Protein AF-A0A8J4SIM9-F1 (afdb_monomer)

Radius of gyration: 22.69 Å; Cα contacts (8 Å, |Δi|>4): 169; chains: 1; bounding box: 46×79×32 Å

Structure (mmCIF, N/CA/C/O backbone):
data_AF-A0A8J4SIM9-F1
#
_entry.id   AF-A0A8J4SIM9-F1
#
loop_
_atom_site.group_PDB
_atom_site.id
_atom_site.type_symbol
_atom_site.label_atom_id
_atom_site.label_alt_id
_atom_site.label_comp_id
_atom_site.label_asym_id
_atom_site.label_entity_id
_atom_site.label_seq_id
_atom_site.pdbx_PDB_ins_code
_atom_site.Cartn_x
_atom_site.Cartn_y
_atom_site.Cartn_z
_atom_site.occupancy
_atom_site.B_iso_or_equiv
_atom_site.auth_seq_id
_atom_site.auth_comp_id
_atom_site.auth_asym_id
_atom_site.auth_atom_id
_atom_site.pdbx_PDB_model_num
ATOM 1 N N . MET A 1 1 ? 31.081 -62.396 -3.426 1.00 51.22 1 MET A N 1
ATOM 2 C CA . MET A 1 1 ? 30.922 -60.943 -3.670 1.00 51.22 1 MET A CA 1
ATOM 3 C C . MET A 1 1 ? 29.439 -60.581 -3.586 1.00 51.22 1 MET A C 1
ATOM 5 O O . MET A 1 1 ? 28.757 -60.711 -4.586 1.00 51.22 1 MET A O 1
ATOM 9 N N . GLN A 1 2 ? 28.902 -60.215 -2.412 1.00 54.28 2 GLN A N 1
ATOM 10 C CA . GLN A 1 2 ? 27.479 -59.829 -2.290 1.00 54.28 2 GLN A CA 1
ATOM 11 C C . GLN A 1 2 ? 27.174 -59.133 -0.945 1.00 54.28 2 GLN A C 1
ATOM 13 O O . GLN A 1 2 ? 26.371 -59.607 -0.156 1.00 54.28 2 GLN A O 1
ATOM 18 N N . LYS A 1 3 ? 27.880 -58.045 -0.608 1.00 51.66 3 LYS A N 1
ATOM 19 C CA . LYS A 1 3 ? 27.579 -57.249 0.610 1.00 51.66 3 LYS A CA 1
ATOM 20 C C . LYS A 1 3 ? 27.625 -55.726 0.418 1.00 51.66 3 LYS A C 1
ATOM 22 O O . LYS A 1 3 ? 27.302 -54.993 1.339 1.00 51.66 3 LYS A O 1
ATOM 27 N N . VAL A 1 4 ? 27.986 -55.241 -0.774 1.00 54.00 4 VAL A N 1
ATOM 28 C CA . VAL A 1 4 ? 28.157 -53.797 -1.043 1.00 54.00 4 VAL A CA 1
ATOM 29 C C . VAL A 1 4 ? 26.840 -53.125 -1.471 1.00 54.00 4 VAL A C 1
ATOM 31 O O . VAL A 1 4 ? 26.624 -51.948 -1.203 1.00 54.00 4 VAL A O 1
ATOM 34 N N . SER A 1 5 ? 25.918 -53.880 -2.079 1.00 54.22 5 SER A N 1
ATOM 35 C CA . SER A 1 5 ? 24.684 -53.341 -2.675 1.00 54.22 5 SER A CA 1
ATOM 36 C C . SER A 1 5 ? 23.664 -52.831 -1.644 1.00 54.22 5 SER A C 1
ATOM 38 O O . SER A 1 5 ? 23.004 -51.822 -1.883 1.00 54.22 5 SER A O 1
ATOM 40 N N . THR A 1 6 ? 23.579 -53.449 -0.464 1.00 55.00 6 THR A N 1
ATOM 41 C CA . THR A 1 6 ? 22.630 -53.048 0.590 1.00 55.00 6 THR A CA 1
ATOM 42 C C . THR A 1 6 ? 23.061 -51.789 1.344 1.00 55.00 6 THR A C 1
ATOM 44 O O . THR A 1 6 ? 22.210 -51.007 1.762 1.00 55.00 6 THR A O 1
ATOM 47 N N . PHE A 1 7 ? 24.368 -51.542 1.471 1.00 57.75 7 PHE A N 1
ATOM 48 C CA . PHE A 1 7 ? 24.894 -50.373 2.185 1.00 57.75 7 PHE A CA 1
ATOM 49 C C . PHE A 1 7 ? 24.652 -49.063 1.424 1.00 57.75 7 PHE A C 1
ATOM 51 O O . PHE A 1 7 ? 24.306 -48.051 2.028 1.00 57.75 7 PHE A O 1
ATOM 58 N N . ILE A 1 8 ? 24.771 -49.093 0.093 1.00 60.09 8 ILE A N 1
ATOM 59 C CA . ILE A 1 8 ? 24.535 -47.926 -0.770 1.00 60.09 8 ILE A CA 1
ATOM 60 C C . ILE A 1 8 ? 23.042 -47.567 -0.795 1.00 60.09 8 ILE A C 1
ATOM 62 O O . ILE A 1 8 ? 22.696 -46.391 -0.702 1.00 60.09 8 ILE A O 1
ATOM 66 N N . GLY A 1 9 ? 22.152 -48.567 -0.838 1.00 59.22 9 GLY A N 1
ATOM 67 C CA . GLY A 1 9 ? 20.702 -48.345 -0.791 1.00 59.22 9 GLY A CA 1
ATOM 68 C C . GLY A 1 9 ? 20.232 -47.689 0.512 1.00 59.22 9 GLY A C 1
ATOM 69 O O . GLY A 1 9 ? 19.425 -46.761 0.482 1.00 59.22 9 GLY A O 1
ATOM 70 N N . LEU A 1 10 ? 20.791 -48.104 1.654 1.00 58.03 10 LEU A N 1
ATOM 71 C CA . LEU A 1 10 ? 20.501 -47.505 2.963 1.00 58.03 10 LEU A CA 1
ATOM 72 C C . LEU A 1 10 ? 21.038 -46.070 3.090 1.00 58.03 10 LEU A C 1
ATOM 74 O O . LEU A 1 10 ? 20.369 -45.214 3.668 1.00 58.03 10 LEU A O 1
ATOM 78 N N . LEU A 1 11 ? 22.205 -45.781 2.505 1.00 59.22 11 LEU A N 1
ATOM 79 C CA . LEU A 1 11 ? 22.782 -44.432 2.470 1.00 59.22 11 LEU A CA 1
ATOM 80 C C . LEU A 1 11 ? 21.941 -43.472 1.620 1.00 59.22 11 LEU A C 1
ATOM 82 O O . LEU A 1 11 ? 21.675 -42.351 2.051 1.00 59.22 11 LEU A O 1
ATOM 86 N N . PHE A 1 12 ? 21.452 -43.924 0.461 1.00 59.09 12 PHE A N 1
ATOM 87 C CA . PHE A 1 12 ? 20.542 -43.140 -0.380 1.00 59.09 12 PHE A CA 1
ATOM 88 C C . PHE A 1 12 ? 19.194 -42.881 0.301 1.00 59.09 12 PHE A C 1
ATOM 90 O O . PHE A 1 12 ? 18.691 -41.760 0.240 1.00 59.09 12 PHE A O 1
ATOM 97 N N . LEU A 1 13 ? 18.635 -43.866 1.011 1.00 57.22 13 LEU A N 1
ATOM 98 C CA . LEU A 1 13 ? 17.385 -43.695 1.759 1.00 57.22 13 LEU A CA 1
ATOM 99 C C . LEU A 1 13 ? 17.542 -42.700 2.928 1.00 57.22 13 LEU A C 1
ATOM 101 O O . LEU A 1 13 ? 16.659 -41.875 3.176 1.00 57.22 13 LEU A O 1
ATOM 105 N N . HIS A 1 14 ? 18.691 -42.707 3.610 1.00 57.78 14 HIS A N 1
ATOM 106 C CA . HIS A 1 14 ? 19.007 -41.723 4.651 1.00 57.78 14 HIS A CA 1
ATOM 107 C C . HIS A 1 14 ? 19.270 -40.311 4.108 1.00 57.78 14 HIS A C 1
ATOM 109 O O . HIS A 1 14 ? 18.914 -39.327 4.758 1.00 57.78 14 HIS A O 1
ATOM 115 N N . LEU A 1 15 ? 19.866 -40.187 2.922 1.00 57.22 15 LEU A N 1
ATOM 116 C CA . LEU A 1 15 ? 20.054 -38.896 2.256 1.00 57.22 15 LEU A CA 1
ATOM 117 C C . LEU A 1 15 ? 18.723 -38.311 1.767 1.00 57.22 15 LEU A C 1
ATOM 119 O O . LEU A 1 15 ? 18.447 -37.139 2.019 1.00 57.22 15 LEU A O 1
ATOM 123 N N . LEU A 1 16 ? 17.863 -39.131 1.158 1.00 56.44 16 LEU A N 1
ATOM 124 C CA . LEU A 1 16 ? 16.538 -38.710 0.688 1.00 56.44 16 LEU A CA 1
ATOM 125 C C . LEU A 1 16 ? 15.626 -38.276 1.845 1.00 56.44 16 LEU A C 1
ATOM 127 O O . LEU A 1 16 ? 14.936 -37.266 1.736 1.00 56.44 16 LEU A O 1
ATOM 131 N N . THR A 1 17 ? 15.670 -38.966 2.987 1.00 53.75 17 THR A N 1
ATOM 132 C CA . THR A 1 17 ? 14.884 -38.578 4.176 1.00 53.75 17 THR A CA 1
ATOM 133 C C . THR A 1 17 ? 15.368 -37.280 4.828 1.00 53.75 17 THR A C 1
ATOM 135 O O . THR A 1 17 ? 14.552 -36.530 5.364 1.00 53.75 17 THR A O 1
ATOM 138 N N . LYS A 1 18 ? 16.665 -36.950 4.748 1.00 52.94 18 LYS A N 1
ATOM 139 C CA . LYS A 1 18 ? 17.184 -35.665 5.251 1.00 52.94 18 LYS A CA 1
ATOM 140 C C . LYS A 1 18 ? 16.852 -34.471 4.353 1.00 52.94 18 LYS A C 1
ATOM 142 O O . LYS A 1 18 ? 16.712 -33.369 4.874 1.00 52.94 18 LYS A O 1
ATOM 147 N N . LEU A 1 19 ? 16.691 -34.674 3.045 1.00 51.44 19 LEU A N 1
ATOM 148 C CA . LEU A 1 19 ? 16.330 -33.607 2.101 1.00 51.44 19 LEU A CA 1
ATOM 149 C C . LEU A 1 19 ? 14.867 -33.153 2.230 1.00 51.44 19 LEU A C 1
ATOM 151 O O . LEU A 1 19 ? 14.582 -31.975 2.051 1.00 51.44 19 LEU A O 1
ATOM 155 N N . VAL A 1 20 ? 13.949 -34.049 2.603 1.00 52.41 20 VAL A N 1
ATOM 156 C CA . VAL A 1 20 ? 12.506 -33.735 2.677 1.00 52.41 20 VAL A CA 1
ATOM 157 C C . VAL A 1 20 ? 12.115 -33.011 3.979 1.00 52.41 20 VAL A C 1
ATOM 159 O O . VAL A 1 20 ? 11.134 -32.273 4.013 1.00 52.41 20 VAL A O 1
ATOM 162 N N . CYS A 1 21 ? 12.892 -33.150 5.057 1.00 53.00 21 CYS A N 1
ATOM 163 C CA . CYS A 1 21 ? 12.531 -32.584 6.365 1.00 53.00 21 CYS A CA 1
ATOM 164 C C . CYS A 1 21 ? 12.873 -31.094 6.559 1.00 53.00 21 CYS A C 1
ATOM 166 O O . CYS A 1 21 ? 12.437 -30.499 7.548 1.00 53.00 21 CYS A O 1
ATOM 168 N N . CYS A 1 22 ? 13.633 -30.465 5.657 1.00 52.22 22 CYS A N 1
ATOM 169 C CA . CYS A 1 22 ? 14.105 -29.092 5.877 1.00 52.22 22 CYS A CA 1
ATOM 170 C C . CYS A 1 22 ? 13.069 -27.993 5.578 1.00 52.22 22 CYS A C 1
ATOM 172 O O . CYS A 1 22 ? 13.211 -26.894 6.113 1.00 52.22 22 CYS A O 1
ATOM 174 N N . ASP A 1 23 ? 11.988 -28.273 4.845 1.00 48.62 23 ASP A N 1
ATOM 175 C CA . ASP A 1 23 ? 11.002 -27.235 4.494 1.00 48.62 23 ASP A CA 1
ATOM 176 C C . ASP A 1 23 ? 9.896 -27.022 5.539 1.00 48.62 23 ASP A C 1
ATOM 178 O O . ASP A 1 23 ? 9.297 -25.945 5.619 1.00 48.62 23 ASP A O 1
ATOM 182 N N . PHE A 1 24 ? 9.634 -28.007 6.402 1.00 46.62 24 PHE A N 1
ATOM 183 C CA . PHE A 1 24 ? 8.535 -27.904 7.368 1.00 46.62 24 PHE A CA 1
ATOM 184 C C . PHE A 1 24 ? 8.873 -26.975 8.549 1.00 46.62 24 PHE A C 1
ATOM 186 O O . PHE A 1 24 ? 8.053 -26.154 8.964 1.00 46.62 24 PHE A O 1
ATOM 193 N N . SER A 1 25 ? 10.112 -27.032 9.056 1.00 48.81 25 SER A N 1
ATOM 194 C CA . SER A 1 25 ? 10.529 -26.230 10.220 1.00 48.81 25 SER A CA 1
ATOM 195 C C . SER A 1 25 ? 10.678 -24.732 9.912 1.00 48.81 25 SER A C 1
ATOM 197 O O . SER A 1 25 ? 10.401 -23.885 10.768 1.00 48.81 25 SER A O 1
ATOM 199 N N . ALA A 1 26 ? 11.043 -24.381 8.673 1.00 47.50 26 ALA A N 1
ATOM 200 C CA . ALA A 1 26 ? 11.148 -22.994 8.224 1.00 47.50 26 ALA A CA 1
ATOM 201 C C . ALA A 1 26 ? 9.773 -22.303 8.162 1.00 47.50 26 ALA A C 1
ATOM 203 O O . ALA A 1 26 ? 9.656 -21.110 8.460 1.00 47.50 26 ALA A O 1
ATOM 204 N N . ARG A 1 27 ? 8.713 -23.057 7.838 1.00 49.19 27 ARG A N 1
ATOM 205 C CA . ARG A 1 27 ? 7.336 -22.549 7.754 1.00 49.19 27 ARG A CA 1
ATOM 206 C C . ARG A 1 27 ? 6.762 -22.202 9.131 1.00 49.19 27 ARG A C 1
ATOM 208 O O . ARG A 1 27 ? 6.094 -21.182 9.278 1.00 49.19 27 ARG A O 1
ATOM 215 N N . GLN A 1 28 ? 7.084 -22.995 10.152 1.00 43.56 28 GLN A N 1
ATOM 216 C CA . GLN A 1 28 ? 6.540 -22.842 11.506 1.00 43.56 28 GLN A CA 1
ATOM 217 C C . GLN A 1 28 ? 7.111 -21.619 12.253 1.00 43.56 28 GLN A C 1
ATOM 219 O O . GLN A 1 28 ? 6.391 -20.961 13.002 1.00 43.56 28 GLN A O 1
ATOM 224 N N . ARG A 1 29 ? 8.368 -21.227 11.986 1.00 47.56 29 ARG A N 1
ATOM 225 C CA . ARG A 1 29 ? 8.980 -20.022 12.589 1.00 47.56 29 ARG A CA 1
ATOM 226 C C . ARG A 1 29 ? 8.350 -18.703 12.117 1.00 47.56 29 ARG A C 1
ATOM 228 O O . ARG A 1 29 ? 8.328 -17.744 12.883 1.00 47.56 29 ARG A O 1
ATOM 235 N N . ARG A 1 30 ? 7.790 -18.643 10.900 1.00 53.25 30 ARG A N 1
ATOM 236 C CA . ARG A 1 30 ? 7.111 -17.437 10.373 1.00 53.25 30 ARG A CA 1
ATOM 237 C C . ARG A 1 30 ? 5.789 -17.140 11.088 1.00 53.25 30 ARG A C 1
ATOM 239 O O . ARG A 1 30 ? 5.404 -15.981 11.191 1.00 53.25 30 ARG A O 1
ATOM 246 N N . SER A 1 31 ? 5.134 -18.163 11.641 1.00 54.34 31 SER A N 1
ATOM 247 C CA . SER A 1 31 ? 3.861 -18.009 12.355 1.00 54.34 31 SER A CA 1
ATOM 248 C C . SER A 1 31 ? 4.002 -17.289 13.702 1.00 54.34 31 SER A C 1
ATOM 250 O O . SER A 1 31 ? 3.049 -16.659 14.151 1.00 54.34 31 SER A O 1
ATOM 252 N N . LEU A 1 32 ? 5.181 -17.334 14.338 1.00 53.62 32 LEU A N 1
ATOM 253 C CA . LEU A 1 32 ? 5.438 -16.632 15.603 1.00 53.62 32 LEU A CA 1
ATOM 254 C C . LEU A 1 32 ? 5.589 -15.118 15.417 1.00 53.62 32 LEU A C 1
ATOM 256 O O . LEU A 1 32 ? 5.325 -14.366 16.347 1.00 53.62 32 LEU A O 1
ATOM 260 N N . VAL A 1 33 ? 5.963 -14.649 14.220 1.00 56.88 33 VAL A N 1
ATOM 261 C CA . VAL A 1 33 ? 6.136 -13.211 13.951 1.00 56.88 33 VAL A CA 1
ATOM 262 C C . VAL A 1 33 ? 4.801 -12.463 14.023 1.00 56.88 33 VAL A C 1
ATOM 264 O O . VAL A 1 33 ? 4.768 -11.313 14.451 1.00 56.88 33 VAL A O 1
ATOM 267 N N . TYR A 1 34 ? 3.687 -13.131 13.702 1.00 59.41 34 TYR A N 1
ATOM 268 C CA . TYR A 1 34 ? 2.352 -12.550 13.852 1.00 59.41 34 TYR A CA 1
ATOM 269 C C . TYR A 1 34 ? 2.019 -12.217 15.314 1.00 59.41 34 TYR A C 1
ATOM 271 O O . TYR A 1 34 ? 1.407 -11.187 15.574 1.00 59.41 34 TYR A O 1
ATOM 279 N N . ALA A 1 35 ? 2.483 -13.024 16.276 1.00 65.75 35 ALA A N 1
ATOM 280 C CA . ALA A 1 35 ? 2.244 -12.779 17.701 1.00 65.75 35 ALA A CA 1
ATOM 281 C C . ALA A 1 35 ? 2.897 -11.478 18.211 1.00 65.75 35 ALA A C 1
ATO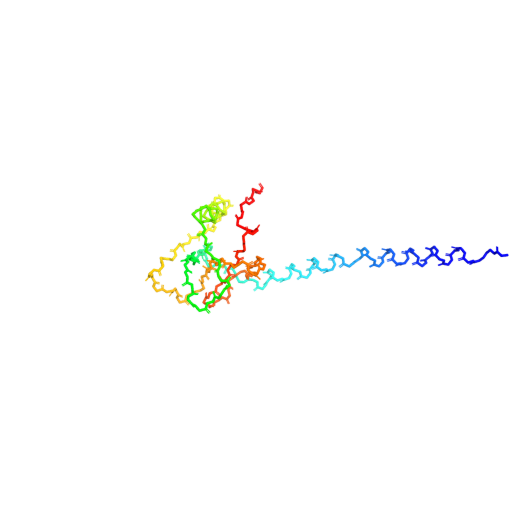M 283 O O . ALA A 1 35 ? 2.471 -10.937 19.228 1.00 65.75 35 ALA A O 1
ATOM 284 N N . TYR A 1 36 ? 3.906 -10.964 17.500 1.00 73.12 36 TYR A N 1
ATOM 285 C CA . TYR A 1 36 ? 4.610 -9.722 17.834 1.00 73.12 36 TYR A CA 1
ATOM 286 C C . TYR A 1 36 ? 4.261 -8.555 16.901 1.00 73.12 36 TYR A C 1
ATOM 288 O O . TYR A 1 36 ? 4.700 -7.426 17.138 1.00 73.12 36 TYR A O 1
ATOM 296 N N . ALA A 1 37 ? 3.482 -8.801 15.844 1.00 83.94 37 ALA A N 1
ATOM 297 C CA . ALA A 1 37 ? 3.044 -7.760 14.930 1.00 83.94 37 ALA A CA 1
ATOM 298 C C . ALA A 1 37 ? 2.006 -6.877 15.630 1.00 83.94 37 ALA A C 1
ATOM 300 O O . ALA A 1 37 ? 0.941 -7.342 16.038 1.00 83.94 37 ALA A O 1
ATOM 301 N N . LYS A 1 38 ? 2.301 -5.583 15.772 1.00 89.50 38 LYS A N 1
ATOM 302 C CA . LYS A 1 38 ? 1.333 -4.649 16.353 1.00 89.50 38 LYS A CA 1
ATOM 303 C C . LYS A 1 38 ? 0.219 -4.390 15.333 1.00 89.50 38 LYS A C 1
ATOM 305 O O . LYS A 1 38 ? 0.532 -4.039 14.193 1.00 89.50 38 LYS A O 1
ATOM 310 N N . PRO A 1 39 ? -1.061 -4.533 15.700 1.00 90.38 39 PRO A N 1
ATOM 311 C CA . PRO A 1 39 ? -2.155 -4.213 14.795 1.00 90.38 39 PRO A CA 1
ATOM 312 C C . PRO A 1 39 ? -2.249 -2.701 14.563 1.00 90.38 39 PRO A C 1
ATOM 314 O O . PRO A 1 39 ? -1.836 -1.896 15.402 1.00 90.38 39 PRO A O 1
ATOM 317 N N . TRP A 1 40 ? -2.830 -2.316 13.429 1.00 92.75 40 TRP A N 1
ATOM 318 C CA . TRP A 1 40 ? -3.169 -0.924 13.148 1.00 92.75 40 TRP A CA 1
ATOM 319 C C . TRP A 1 40 ? -4.377 -0.501 13.997 1.00 92.75 40 TRP A C 1
ATOM 321 O O . TRP A 1 40 ? -5.409 -1.181 13.953 1.00 92.75 40 TRP A O 1
ATOM 331 N N . PRO A 1 41 ? -4.283 0.59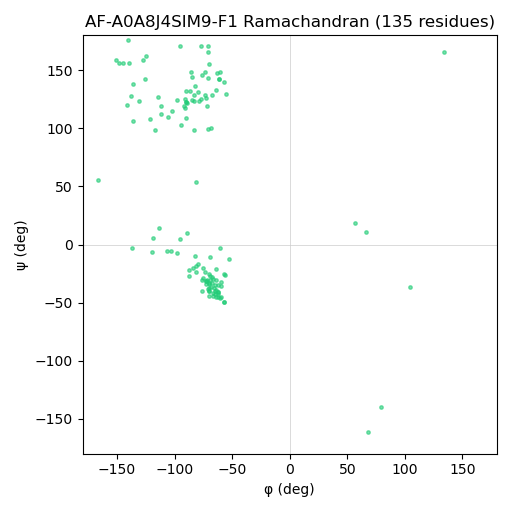1 14.779 1.00 92.19 41 PRO A N 1
ATOM 332 C CA . PRO A 1 41 ? -5.371 1.033 15.643 1.00 92.19 41 PRO A CA 1
ATOM 333 C C . PRO A 1 41 ? -6.668 1.251 14.861 1.00 92.19 41 PRO A C 1
ATOM 335 O O . PRO A 1 41 ? -6.682 1.939 13.841 1.00 92.19 41 PRO A O 1
ATOM 338 N N . ASN A 1 42 ? -7.763 0.666 15.351 1.00 93.88 42 ASN A N 1
ATOM 339 C CA . ASN A 1 42 ? -9.097 0.743 14.741 1.00 93.88 42 ASN A CA 1
ATOM 340 C C . ASN A 1 42 ? -9.166 0.247 13.283 1.00 93.88 42 ASN A C 1
ATOM 342 O O . ASN A 1 42 ? -10.084 0.625 12.562 1.00 93.88 42 ASN A O 1
ATOM 346 N N . GLY A 1 43 ? -8.184 -0.540 12.825 1.00 94.00 43 GLY A N 1
ATOM 347 C CA . GLY A 1 43 ? -8.093 -0.957 11.423 1.00 94.00 43 GLY A CA 1
ATOM 348 C C . GLY A 1 43 ? -7.806 0.194 10.451 1.00 94.00 43 GLY A C 1
ATOM 349 O O . GLY A 1 43 ? -7.904 0.002 9.245 1.00 94.00 43 GLY A O 1
ATOM 350 N N . ILE A 1 44 ? -7.450 1.384 10.946 1.00 95.62 44 ILE A N 1
ATOM 351 C CA . ILE A 1 44 ? -7.171 2.551 10.109 1.00 95.62 44 ILE A CA 1
ATOM 352 C C . ILE A 1 44 ? -5.690 2.558 9.748 1.00 95.62 44 ILE A C 1
ATOM 354 O O . ILE A 1 44 ? -4.826 2.613 10.625 1.00 95.62 44 ILE A O 1
ATOM 358 N N . ILE A 1 45 ? -5.406 2.560 8.450 1.00 96.06 45 ILE A N 1
ATOM 359 C CA . ILE A 1 45 ? -4.054 2.528 7.900 1.00 96.06 45 ILE A CA 1
ATOM 360 C C . ILE A 1 45 ? -3.811 3.821 7.115 1.00 96.06 45 ILE A C 1
ATOM 362 O O . ILE A 1 45 ? -4.230 3.936 5.960 1.00 96.06 45 ILE A O 1
ATOM 366 N N . PRO A 1 46 ? -3.140 4.821 7.711 1.00 95.94 46 PRO A N 1
ATOM 367 C CA . PRO A 1 46 ? -2.658 5.972 6.967 1.00 95.94 46 PRO A CA 1
ATOM 368 C C . PRO A 1 46 ? -1.617 5.514 5.944 1.00 95.94 46 PRO A C 1
ATOM 370 O O . PRO A 1 46 ? -0.711 4.753 6.294 1.00 95.94 46 PRO A O 1
ATOM 373 N N . TYR A 1 47 ? -1.715 5.969 4.699 1.00 96.00 47 TYR A N 1
ATOM 374 C CA . TYR A 1 47 ? -0.760 5.600 3.657 1.00 96.00 47 TYR A CA 1
ATOM 375 C C . TYR A 1 47 ? -0.403 6.772 2.750 1.00 96.00 47 TYR A C 1
ATOM 377 O O . TYR A 1 47 ? -1.185 7.702 2.578 1.00 96.00 47 TYR A O 1
ATOM 385 N N . ARG A 1 48 ? 0.766 6.704 2.115 1.00 93.44 48 ARG A N 1
ATOM 386 C CA . ARG A 1 48 ? 1.123 7.574 0.992 1.00 93.44 48 ARG A CA 1
ATOM 387 C C . ARG A 1 48 ? 1.780 6.768 -0.116 1.00 93.44 48 ARG A C 1
ATOM 389 O O . ARG A 1 48 ? 2.628 5.919 0.158 1.00 93.44 48 ARG A O 1
ATOM 396 N N . ILE A 1 49 ? 1.409 7.052 -1.361 1.00 93.19 49 ILE A N 1
ATOM 397 C CA . ILE A 1 49 ? 2.112 6.525 -2.533 1.00 93.19 49 ILE A CA 1
ATOM 398 C C . ILE A 1 49 ? 3.194 7.529 -2.898 1.00 93.19 49 ILE A C 1
ATOM 400 O O . ILE A 1 49 ? 2.923 8.637 -3.369 1.00 93.19 49 ILE A O 1
ATOM 404 N N . GLN A 1 50 ? 4.437 7.144 -2.658 1.00 88.81 50 GLN A N 1
ATOM 405 C CA . GLN A 1 50 ? 5.576 7.980 -2.964 1.00 88.81 50 GLN A CA 1
ATOM 406 C C . GLN A 1 50 ? 5.935 7.805 -4.442 1.00 88.81 50 GLN A C 1
ATOM 408 O O . GLN A 1 50 ? 6.605 6.852 -4.825 1.00 88.81 50 GLN A O 1
ATOM 413 N N . ASN A 1 51 ? 5.475 8.745 -5.271 1.00 81.31 51 ASN A N 1
ATOM 414 C CA . ASN A 1 51 ? 5.814 8.811 -6.691 1.00 81.31 51 ASN A CA 1
ATOM 415 C C . ASN A 1 51 ? 6.630 10.080 -6.991 1.00 81.31 51 ASN A C 1
ATOM 417 O O . ASN A 1 51 ? 6.211 11.195 -6.633 1.00 81.31 51 ASN A O 1
ATOM 421 N N . GLY A 1 52 ? 7.789 9.922 -7.636 1.00 66.69 52 GLY A N 1
ATOM 422 C CA . GLY A 1 52 ? 8.646 11.021 -8.075 1.00 66.69 52 GLY A CA 1
ATOM 423 C C . GLY A 1 52 ? 10.135 10.855 -7.764 1.00 66.69 52 GLY A C 1
ATOM 424 O O . GLY A 1 52 ? 10.553 10.035 -6.951 1.00 66.69 52 GLY A O 1
ATOM 425 N N . ASN A 1 53 ? 10.923 11.708 -8.421 1.00 53.53 53 ASN A N 1
ATOM 426 C CA . ASN A 1 53 ? 12.380 11.673 -8.446 1.00 53.53 53 ASN A CA 1
ATOM 427 C C . ASN A 1 53 ? 12.968 12.030 -7.067 1.00 53.53 53 ASN A C 1
ATOM 429 O O . ASN A 1 53 ? 13.058 13.206 -6.705 1.00 53.53 53 ASN A O 1
ATOM 433 N N . PHE A 1 54 ? 13.386 11.031 -6.287 1.00 59.03 54 PHE A N 1
ATOM 434 C CA . PHE A 1 54 ? 14.333 11.278 -5.205 1.00 59.03 54 PHE A CA 1
ATOM 435 C C . PHE A 1 54 ? 15.677 11.576 -5.854 1.00 59.03 54 PHE A C 1
ATOM 437 O O . PHE A 1 54 ? 16.409 10.667 -6.235 1.00 59.03 54 PHE A O 1
ATOM 444 N N . THR A 1 55 ? 16.011 12.860 -5.957 1.00 50.50 55 THR A N 1
ATOM 445 C CA . THR A 1 55 ? 17.262 13.367 -6.544 1.00 50.50 55 THR A CA 1
ATOM 446 C C . THR A 1 55 ? 18.532 12.743 -5.951 1.00 50.50 55 THR A C 1
ATOM 448 O O . THR A 1 55 ? 19.600 12.876 -6.535 1.00 50.50 55 THR A O 1
ATOM 451 N N . ASN A 1 56 ? 18.421 12.018 -4.832 1.00 53.56 56 ASN A N 1
ATOM 452 C CA . ASN A 1 56 ? 19.539 11.450 -4.087 1.00 53.56 56 ASN A CA 1
ATOM 453 C C . ASN A 1 56 ? 19.533 9.915 -3.989 1.00 53.56 56 ASN A C 1
ATOM 455 O O . ASN A 1 56 ? 20.375 9.362 -3.283 1.00 53.56 56 ASN A O 1
ATOM 459 N N . SER A 1 57 ? 18.617 9.197 -4.650 1.00 57.53 57 SER A N 1
ATOM 460 C CA . SER A 1 57 ? 18.606 7.732 -4.580 1.00 57.53 57 SER A CA 1
ATOM 461 C C . SER A 1 57 ? 18.394 7.115 -5.954 1.00 57.53 57 SER A C 1
ATOM 463 O O . SER A 1 57 ? 17.295 7.125 -6.498 1.00 57.53 57 SER A O 1
ATOM 465 N N . LYS A 1 5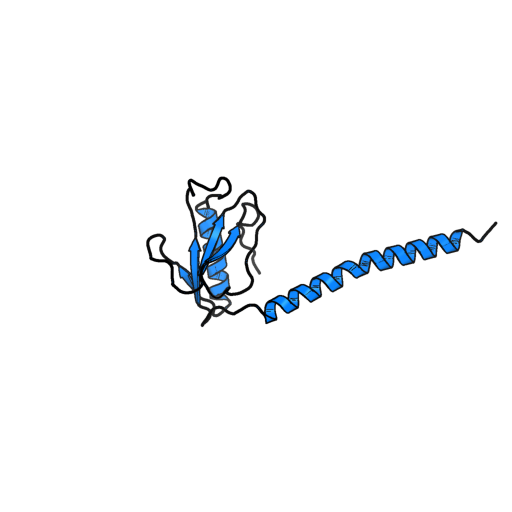8 ? 19.478 6.553 -6.500 1.00 60.75 58 LYS A N 1
ATOM 466 C CA . LYS A 1 58 ? 19.565 5.941 -7.839 1.00 60.75 58 LYS A CA 1
ATOM 467 C C . LYS A 1 58 ? 18.621 4.745 -8.059 1.00 60.75 58 LYS A C 1
ATOM 469 O O . LYS A 1 58 ? 18.574 4.214 -9.160 1.00 60.75 58 LYS A O 1
ATOM 474 N N . ASN A 1 59 ? 17.885 4.343 -7.025 1.00 67.88 59 ASN A N 1
ATOM 475 C CA . ASN A 1 59 ? 17.242 3.040 -6.915 1.00 67.88 59 ASN A CA 1
ATOM 476 C C . ASN A 1 59 ? 15.711 3.135 -6.775 1.00 67.88 59 ASN A C 1
ATOM 478 O O . ASN A 1 59 ? 15.022 2.119 -6.804 1.00 67.88 59 ASN A O 1
ATO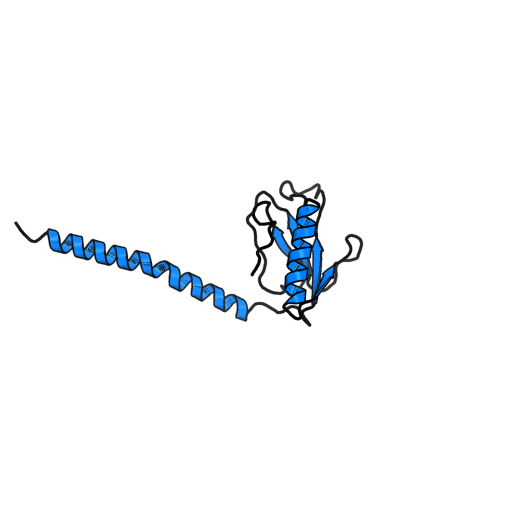M 482 N N . TYR A 1 60 ? 15.153 4.345 -6.638 1.00 75.00 60 TYR A N 1
ATOM 483 C CA . TYR A 1 60 ? 13.700 4.519 -6.608 1.00 75.00 60 TYR A CA 1
ATOM 484 C C . TYR A 1 60 ? 13.125 4.464 -8.025 1.00 75.00 60 TYR A C 1
ATOM 486 O O . TYR A 1 60 ? 13.503 5.244 -8.898 1.00 75.00 60 TYR A O 1
ATOM 494 N N . GLY A 1 61 ? 12.188 3.542 -8.228 1.00 75.19 61 GLY A N 1
ATOM 495 C CA . GLY A 1 61 ? 11.356 3.455 -9.421 1.00 75.19 61 GLY A CA 1
ATOM 496 C C . GLY A 1 61 ? 10.127 4.352 -9.298 1.00 75.19 61 GLY A C 1
ATOM 497 O O . GLY A 1 61 ? 9.588 4.549 -8.207 1.00 75.19 61 GLY A O 1
ATOM 498 N N . ASN A 1 62 ? 9.660 4.883 -10.427 1.00 86.69 62 ASN A N 1
ATOM 499 C CA . ASN A 1 62 ? 8.387 5.596 -10.480 1.00 86.69 62 ASN A CA 1
ATOM 500 C C . ASN A 1 62 ? 7.237 4.605 -10.667 1.00 86.69 62 ASN A C 1
ATOM 502 O O . ASN A 1 62 ? 7.360 3.616 -11.396 1.00 86.69 62 ASN A O 1
ATOM 506 N N . PHE A 1 63 ? 6.103 4.906 -10.042 1.00 90.56 63 PHE A N 1
ATOM 507 C CA . PHE A 1 63 ? 4.852 4.218 -10.323 1.00 90.56 63 PHE A CA 1
ATOM 508 C C . PHE A 1 63 ? 4.199 4.842 -11.552 1.00 90.56 63 PHE A C 1
ATOM 510 O O . PHE A 1 63 ? 4.019 6.061 -11.626 1.00 90.56 63 PHE A O 1
ATOM 517 N N . SER A 1 64 ? 3.830 3.998 -12.508 1.00 91.69 64 SER A N 1
ATOM 518 C CA . SER A 1 64 ? 2.956 4.388 -13.609 1.00 91.69 64 SER A CA 1
ATOM 519 C C . SER A 1 64 ? 1.519 4.604 -13.114 1.00 91.69 64 SER A C 1
ATOM 521 O O . SER A 1 64 ? 1.138 4.163 -12.027 1.00 91.69 64 SER A O 1
ATOM 523 N N . ASP A 1 65 ? 0.677 5.240 -13.929 1.00 92.94 65 ASP A N 1
ATOM 524 C CA . ASP A 1 65 ? -0.740 5.423 -13.589 1.00 92.94 65 ASP A CA 1
ATOM 525 C C . ASP A 1 65 ? -1.474 4.090 -13.394 1.00 92.94 65 ASP A C 1
ATOM 527 O O . ASP A 1 65 ? -2.395 3.996 -12.577 1.00 92.94 65 ASP A O 1
ATOM 531 N N . ILE A 1 66 ? -1.073 3.048 -14.135 1.00 94.12 66 ILE A N 1
ATOM 532 C CA . ILE A 1 66 ? -1.639 1.709 -13.969 1.00 94.12 66 ILE A CA 1
ATOM 533 C C . ILE A 1 66 ? -1.202 1.088 -12.639 1.00 94.12 66 ILE A C 1
ATOM 535 O O . ILE A 1 66 ? -2.053 0.546 -11.938 1.00 94.12 66 ILE A O 1
ATOM 539 N N . ASP A 1 67 ? 0.055 1.263 -12.222 1.00 93.81 67 ASP A N 1
ATOM 540 C CA . ASP A 1 67 ? 0.539 0.783 -10.920 1.00 93.81 67 ASP A CA 1
ATOM 541 C C . ASP A 1 67 ? -0.259 1.406 -9.769 1.00 93.81 67 ASP A C 1
ATOM 543 O O . ASP A 1 67 ? -0.719 0.707 -8.867 1.00 93.81 67 ASP A O 1
ATOM 547 N N . ILE A 1 68 ? -0.496 2.721 -9.824 1.00 94.06 68 ILE A N 1
ATOM 548 C CA . ILE A 1 68 ? -1.279 3.440 -8.808 1.00 94.06 68 ILE A CA 1
ATOM 549 C C . ILE A 1 68 ? -2.719 2.914 -8.759 1.00 94.06 68 ILE A C 1
ATOM 551 O O . ILE A 1 68 ? -3.270 2.707 -7.674 1.00 94.06 68 ILE A O 1
ATOM 555 N N . LYS A 1 69 ? -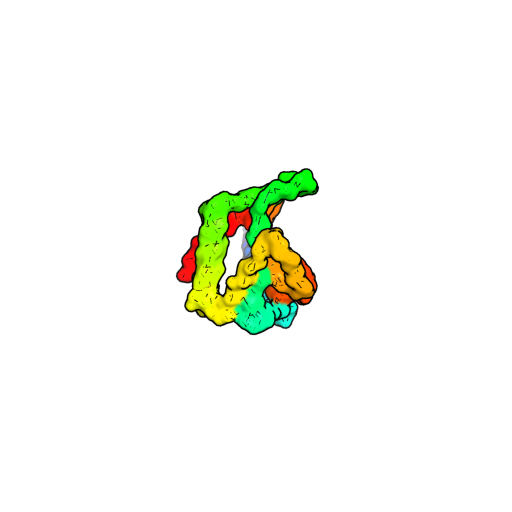3.337 2.669 -9.922 1.00 95.69 69 LYS A N 1
ATOM 556 C CA . LYS A 1 69 ? -4.682 2.077 -10.000 1.00 95.69 69 LYS A CA 1
ATOM 557 C C . LYS A 1 69 ? -4.714 0.671 -9.405 1.00 95.69 69 LYS A C 1
ATOM 559 O O . LYS A 1 69 ? -5.663 0.353 -8.694 1.00 95.69 69 LYS A O 1
ATOM 564 N N . LEU A 1 70 ? -3.692 -0.145 -9.653 1.00 95.94 70 LEU A N 1
ATOM 565 C CA . LEU A 1 70 ? -3.575 -1.497 -9.105 1.00 95.94 70 LEU A CA 1
ATOM 566 C C . LEU A 1 70 ? -3.383 -1.481 -7.583 1.00 95.94 70 LEU A C 1
ATOM 568 O O . LEU A 1 70 ? -4.103 -2.184 -6.878 1.00 95.94 70 LEU A O 1
ATOM 572 N N . ILE A 1 71 ? -2.515 -0.612 -7.057 1.00 95.38 71 ILE A N 1
ATOM 573 C CA . ILE A 1 71 ? -2.332 -0.420 -5.607 1.00 95.38 71 ILE A CA 1
ATOM 574 C C . ILE A 1 71 ? -3.663 -0.042 -4.942 1.00 95.38 71 ILE A C 1
ATOM 576 O O . ILE A 1 71 ? -4.084 -0.677 -3.974 1.00 95.38 71 ILE A O 1
ATOM 580 N N . ARG A 1 72 ? -4.377 0.945 -5.497 1.00 96.31 72 ARG A N 1
ATOM 581 C CA . ARG A 1 72 ? -5.690 1.369 -4.981 1.00 96.31 72 ARG A CA 1
ATOM 582 C C . ARG A 1 72 ? -6.750 0.278 -5.119 1.00 96.31 72 ARG A C 1
ATOM 584 O O . ARG A 1 72 ? -7.597 0.130 -4.242 1.00 96.31 72 ARG A O 1
ATOM 591 N N . LYS A 1 73 ? -6.701 -0.521 -6.188 1.00 96.50 73 LYS A N 1
ATOM 592 C CA . LYS A 1 73 ? -7.598 -1.666 -6.368 1.00 96.50 73 LYS A CA 1
ATOM 593 C C . LYS A 1 73 ? -7.361 -2.737 -5.302 1.00 96.50 73 LYS A C 1
ATOM 595 O O . LYS A 1 73 ? -8.340 -3.244 -4.763 1.00 96.50 73 LYS A O 1
ATOM 600 N N . ALA A 1 74 ? -6.106 -3.045 -4.972 1.00 96.38 74 ALA A N 1
ATOM 601 C CA . ALA A 1 74 ? -5.772 -3.979 -3.897 1.00 96.38 74 AL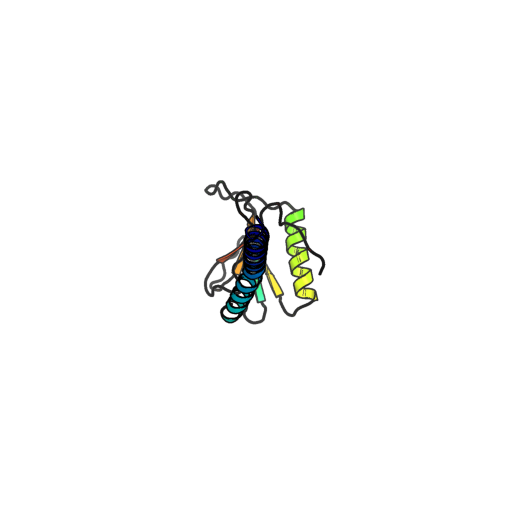A A CA 1
ATOM 602 C C . ALA A 1 74 ? -6.304 -3.495 -2.539 1.00 96.38 74 ALA A C 1
ATOM 604 O O . ALA A 1 74 ? -6.954 -4.262 -1.831 1.00 96.38 74 ALA A O 1
ATOM 605 N N . MET A 1 75 ? -6.106 -2.213 -2.212 1.00 97.00 75 MET A N 1
ATOM 606 C CA . MET A 1 75 ? -6.673 -1.602 -1.001 1.00 97.00 75 MET A CA 1
ATOM 607 C C . MET A 1 75 ? -8.197 -1.731 -0.970 1.00 97.00 75 MET A C 1
ATOM 609 O O . MET A 1 75 ? -8.742 -2.239 0.000 1.00 97.00 75 MET A O 1
ATOM 613 N N . SER A 1 76 ? -8.876 -1.376 -2.064 1.00 97.00 76 SER A N 1
ATOM 614 C CA . SER A 1 76 ? -10.337 -1.471 -2.168 1.00 97.00 76 SER A CA 1
ATOM 615 C C . SER A 1 76 ? -10.866 -2.898 -1.981 1.00 97.00 76 SER A C 1
ATOM 617 O O . SER A 1 76 ? -11.933 -3.076 -1.398 1.00 97.00 76 SER A O 1
ATOM 619 N N . ILE A 1 77 ? -10.143 -3.922 -2.448 1.00 96.00 77 ILE A N 1
ATOM 620 C CA . ILE A 1 77 ? -10.509 -5.326 -2.196 1.00 96.00 77 ILE A CA 1
ATOM 621 C C . ILE A 1 77 ? -10.421 -5.634 -0.696 1.00 96.00 77 ILE A C 1
ATOM 623 O O . ILE A 1 77 ? -11.349 -6.214 -0.142 1.00 96.00 77 ILE A O 1
ATOM 627 N N . ILE A 1 78 ? -9.349 -5.205 -0.025 1.00 95.94 78 ILE A N 1
ATOM 628 C CA . ILE A 1 78 ? -9.177 -5.412 1.420 1.00 95.94 78 ILE A CA 1
ATOM 629 C C . ILE A 1 78 ? -10.284 -4.701 2.210 1.00 95.94 78 ILE A C 1
ATOM 631 O O . ILE A 1 78 ? -10.870 -5.308 3.102 1.00 95.94 78 ILE A O 1
ATOM 635 N N . GLU A 1 79 ? -10.607 -3.450 1.880 1.00 96.62 79 GLU A N 1
ATOM 636 C CA . GLU A 1 79 ? -11.684 -2.693 2.545 1.00 96.62 79 GLU A CA 1
ATOM 637 C C . GLU A 1 79 ? -13.066 -3.313 2.320 1.00 96.62 79 GLU A C 1
ATOM 639 O O . GLU A 1 79 ? -13.942 -3.206 3.171 1.00 96.62 79 GLU A O 1
ATOM 644 N N . LYS A 1 80 ? -13.280 -3.970 1.173 1.00 96.81 80 LYS A N 1
ATOM 645 C CA . LYS A 1 80 ? -14.553 -4.632 0.858 1.00 96.81 80 LYS A CA 1
ATOM 646 C C . LYS A 1 80 ? -14.767 -5.911 1.671 1.00 96.81 80 LYS A C 1
ATOM 648 O O . LYS A 1 80 ? -15.904 -6.237 1.997 1.00 96.81 80 LYS A O 1
ATOM 653 N N . GLU A 1 81 ? -13.692 -6.637 1.960 1.00 95.62 81 GLU A N 1
ATOM 654 C CA . GLU A 1 81 ? -13.747 -7.959 2.595 1.00 95.62 81 GLU A CA 1
ATOM 655 C C . GLU A 1 81 ? -13.384 -7.920 4.093 1.00 95.62 81 GLU A C 1
ATOM 657 O O . GLU A 1 81 ? -13.475 -8.9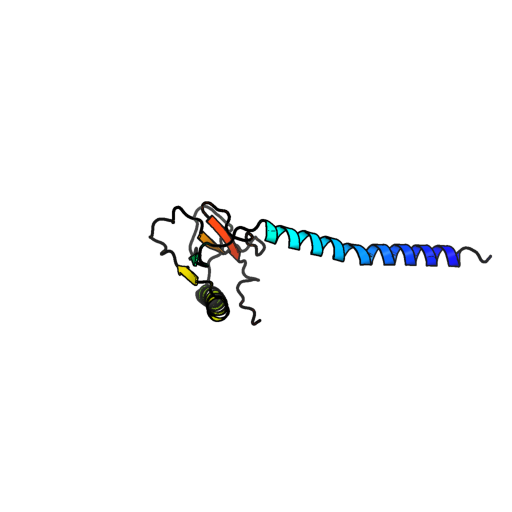31 4.790 1.00 95.62 81 GLU A O 1
ATOM 662 N N . THR A 1 82 ? -12.960 -6.764 4.616 1.00 95.62 82 THR A N 1
ATOM 663 C CA . THR A 1 82 ? -12.521 -6.596 6.010 1.00 95.62 82 THR A CA 1
ATOM 664 C C . THR A 1 82 ? -13.013 -5.270 6.600 1.00 95.62 82 THR A C 1
ATOM 666 O O . THR A 1 82 ? -13.616 -4.455 5.917 1.00 95.62 82 THR A O 1
ATOM 669 N N . CYS A 1 83 ? -12.747 -5.027 7.885 1.00 96.12 83 CYS A N 1
ATOM 670 C CA . CYS A 1 83 ? -13.011 -3.738 8.535 1.00 96.12 83 CYS A CA 1
ATOM 671 C C . CYS A 1 83 ? -11.833 -2.747 8.451 1.00 96.12 83 CYS A C 1
ATOM 673 O O . CYS A 1 83 ? -11.837 -1.726 9.139 1.00 96.12 83 CYS A O 1
ATOM 675 N N . VAL A 1 84 ? -10.806 -3.058 7.654 1.00 97.19 84 VAL A N 1
ATOM 676 C CA . VAL A 1 84 ? -9.660 -2.169 7.434 1.00 97.19 84 VAL A CA 1
ATOM 677 C C . VAL A 1 84 ? -10.089 -0.972 6.588 1.00 97.19 84 VAL A C 1
ATOM 679 O O . VAL A 1 84 ? -10.889 -1.119 5.672 1.00 97.19 84 VAL A O 1
ATOM 682 N N . VAL A 1 85 ? -9.529 0.203 6.882 1.00 97.69 85 VAL A N 1
ATOM 683 C CA . VAL A 1 85 ? -9.747 1.443 6.126 1.00 97.69 85 VAL A CA 1
ATOM 684 C C . VAL A 1 85 ? -8.405 2.096 5.819 1.00 97.69 85 VAL A C 1
ATOM 686 O O . VAL A 1 85 ? -7.646 2.428 6.734 1.00 97.69 85 VAL A O 1
ATOM 689 N N . PHE A 1 86 ? -8.119 2.342 4.545 1.00 97.94 86 PHE A N 1
ATOM 690 C CA . PHE A 1 86 ? -6.924 3.047 4.096 1.00 97.94 86 PHE A CA 1
ATOM 691 C C . PHE A 1 86 ? -7.203 4.549 3.982 1.00 97.94 86 PHE A C 1
ATOM 693 O O . PHE A 1 86 ? -8.111 4.987 3.281 1.00 97.94 86 PHE A O 1
ATOM 700 N N . LYS A 1 87 ? -6.395 5.374 4.659 1.00 96.06 87 LYS A N 1
ATOM 701 C CA . LYS A 1 87 ? -6.506 6.841 4.606 1.00 96.06 87 LYS A CA 1
ATOM 702 C C . LYS A 1 87 ? -5.307 7.438 3.887 1.00 96.06 87 LYS A C 1
ATOM 704 O O . LYS A 1 87 ? -4.191 7.379 4.399 1.00 96.06 87 LYS A O 1
ATOM 709 N N . GLU A 1 88 ? -5.537 8.008 2.710 1.00 95.31 88 GLU A N 1
ATOM 710 C CA . GLU A 1 88 ? -4.476 8.648 1.932 1.00 95.31 88 GLU A CA 1
ATOM 711 C C . GLU A 1 88 ? -3.985 9.913 2.650 1.00 95.31 88 GLU A C 1
ATOM 713 O O . GLU A 1 88 ? -4.771 10.770 3.053 1.00 95.31 88 GLU A O 1
ATOM 718 N N . ILE A 1 89 ? -2.671 10.015 2.828 1.00 93.31 89 ILE A N 1
ATOM 719 C CA . ILE A 1 89 ? -1.979 11.209 3.302 1.00 93.31 89 ILE A CA 1
ATOM 720 C C . ILE A 1 89 ? -1.601 12.001 2.057 1.00 93.31 89 ILE A C 1
ATOM 722 O O . ILE A 1 89 ? -0.823 11.524 1.224 1.00 93.31 89 ILE A O 1
ATOM 726 N N . GLU A 1 90 ? -2.133 13.213 1.922 1.00 85.75 90 GLU A N 1
ATOM 727 C CA . GLU A 1 90 ? -1.805 14.045 0.771 1.00 85.75 90 GLU A CA 1
ATOM 728 C C . GLU A 1 90 ? -0.304 14.349 0.743 1.00 85.75 90 GLU A C 1
ATOM 730 O O . GLU A 1 90 ? 0.331 14.610 1.767 1.00 85.75 90 GLU A O 1
ATOM 735 N N . LYS A 1 91 ? 0.280 14.382 -0.457 1.00 76.31 91 LYS A N 1
ATOM 736 C CA . LYS A 1 91 ? 1.728 14.572 -0.654 1.00 76.31 91 LYS A CA 1
ATOM 737 C C . LYS A 1 91 ? 2.283 15.851 -0.005 1.00 76.31 91 LYS A C 1
ATOM 739 O O . LYS A 1 91 ? 3.473 15.910 0.291 1.00 76.31 91 LYS A O 1
ATOM 744 N N . LYS A 1 92 ? 1.444 16.877 0.175 1.00 78.69 92 LYS A N 1
ATOM 745 C CA . LYS A 1 92 ? 1.808 18.175 0.769 1.00 78.69 92 LYS A CA 1
ATOM 746 C C . LYS A 1 92 ? 1.448 18.291 2.254 1.00 78.69 92 LYS A C 1
ATOM 748 O O . LYS A 1 92 ? 1.813 19.288 2.872 1.00 78.69 92 LYS A O 1
ATOM 753 N N . SER A 1 93 ? 0.738 17.319 2.821 1.00 82.06 93 SER A N 1
ATOM 754 C CA . SER A 1 93 ? 0.388 17.336 4.237 1.00 82.06 93 SER A CA 1
ATOM 755 C C . SER A 1 93 ? 1.607 17.011 5.102 1.00 82.06 93 SER A C 1
ATOM 757 O O . SER A 1 93 ? 2.469 16.226 4.691 1.00 82.06 93 SER A O 1
ATOM 759 N N . PRO A 1 94 ? 1.686 17.574 6.321 1.00 82.00 94 PRO A N 1
ATOM 760 C CA . PRO A 1 94 ? 2.647 17.103 7.304 1.00 82.00 94 PRO A CA 1
ATOM 761 C C . PRO A 1 94 ? 2.428 15.608 7.557 1.00 82.00 94 PRO A C 1
ATOM 763 O O . PRO A 1 94 ? 1.294 15.127 7.613 1.00 82.00 94 PRO A O 1
ATOM 766 N N . LEU A 1 95 ? 3.532 14.873 7.696 1.00 83.94 95 LEU A N 1
ATOM 767 C CA . LEU A 1 95 ? 3.475 13.464 8.056 1.00 83.94 95 LEU A CA 1
ATOM 768 C C . LEU A 1 95 ? 2.827 13.310 9.437 1.00 83.94 95 LEU A C 1
ATOM 770 O O . LEU A 1 95 ? 3.080 14.133 10.320 1.00 83.94 95 LEU A O 1
ATOM 774 N N . PRO A 1 96 ? 2.007 12.269 9.644 1.00 80.31 96 PRO A N 1
ATOM 775 C CA . PRO A 1 96 ? 1.423 12.028 10.947 1.00 80.31 96 PRO A CA 1
ATOM 776 C C . PRO A 1 96 ? 2.523 11.726 11.970 1.00 80.31 96 PRO A C 1
ATOM 778 O O . PRO A 1 96 ? 3.526 11.085 11.662 1.00 80.31 96 PRO A O 1
ATOM 781 N N . ASN A 1 97 ? 2.290 12.132 13.219 1.00 79.31 97 ASN A N 1
ATOM 782 C CA . ASN A 1 97 ? 3.144 11.747 14.348 1.00 79.31 97 ASN A CA 1
ATOM 783 C C . ASN A 1 97 ? 3.017 10.245 14.686 1.00 79.31 97 ASN A C 1
ATOM 785 O O . ASN A 1 97 ? 3.794 9.720 15.479 1.00 79.31 97 ASN A O 1
ATOM 789 N N . SER A 1 98 ? 2.029 9.558 14.104 1.00 84.69 98 SER A N 1
ATOM 790 C CA . SER A 1 98 ? 1.804 8.116 14.214 1.00 84.69 98 SER A CA 1
ATOM 791 C C . SER A 1 98 ? 2.428 7.344 13.048 1.00 84.69 98 SER A C 1
ATOM 793 O O . SER A 1 98 ? 2.851 7.923 12.049 1.00 84.69 98 SER A O 1
ATOM 795 N N . SER A 1 99 ? 2.444 6.012 13.149 1.00 92.94 99 SER A N 1
ATOM 796 C CA . SER A 1 99 ? 2.887 5.163 12.037 1.00 92.94 99 SER A CA 1
ATOM 797 C C . SER A 1 99 ? 2.024 5.358 10.784 1.00 92.94 99 SER A C 1
ATOM 799 O O . SER A 1 99 ? 0.821 5.607 10.894 1.00 92.94 99 SER A O 1
ATOM 801 N N . TYR A 1 100 ? 2.623 5.208 9.603 1.00 94.25 100 TYR A N 1
ATOM 802 C CA . TYR A 1 100 ? 1.933 5.199 8.308 1.00 94.25 100 TYR A CA 1
ATOM 803 C C . TYR A 1 100 ? 2.662 4.293 7.315 1.00 94.25 100 TYR A C 1
ATOM 805 O O . TYR A 1 100 ? 3.863 4.061 7.454 1.00 94.25 100 TYR A O 1
ATOM 813 N N . ILE A 1 101 ? 1.954 3.795 6.303 1.00 95.69 101 ILE A N 1
ATOM 814 C CA . ILE A 1 101 ? 2.565 3.039 5.208 1.00 95.69 101 ILE A CA 1
ATOM 815 C C . ILE A 1 101 ? 3.085 4.005 4.143 1.00 95.69 101 ILE A C 1
ATOM 817 O O . ILE A 1 101 ? 2.331 4.799 3.583 1.00 95.69 101 ILE A O 1
ATOM 821 N N . GLU A 1 102 ? 4.367 3.913 3.814 1.00 93.62 102 GLU A N 1
ATOM 822 C CA . GLU A 1 102 ? 4.914 4.535 2.613 1.00 93.62 102 GLU A CA 1
ATOM 823 C C . GLU A 1 102 ? 5.115 3.478 1.536 1.00 93.62 102 GLU A C 1
ATOM 825 O O . GLU A 1 102 ? 5.940 2.579 1.685 1.00 93.62 102 GLU A O 1
ATOM 830 N N . ILE A 1 103 ? 4.372 3.608 0.443 1.00 94.62 103 ILE A N 1
ATOM 831 C CA . ILE A 1 103 ? 4.483 2.715 -0.706 1.00 94.62 103 ILE A CA 1
ATOM 832 C C . ILE A 1 103 ? 5.493 3.319 -1.668 1.00 94.62 103 ILE A C 1
ATOM 834 O O . ILE A 1 103 ? 5.283 4.431 -2.160 1.00 94.62 103 ILE A O 1
ATOM 838 N N . VAL A 1 104 ? 6.579 2.594 -1.928 1.00 92.56 104 VAL A N 1
ATOM 839 C CA . VAL A 1 104 ? 7.695 3.057 -2.761 1.00 92.56 104 VAL A CA 1
ATOM 840 C C . VAL A 1 104 ? 7.983 2.066 -3.881 1.00 92.56 104 VAL A C 1
ATOM 842 O O . VAL A 1 104 ? 7.913 0.851 -3.690 1.00 92.56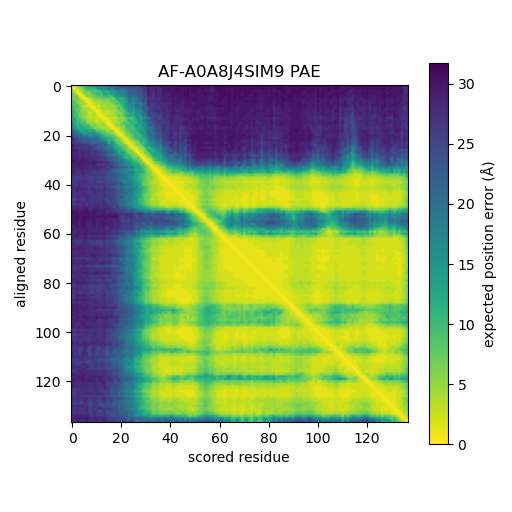 104 VAL A O 1
ATOM 845 N N . GLY A 1 105 ? 8.329 2.592 -5.053 1.00 91.62 105 GLY A N 1
ATOM 846 C CA . GLY A 1 105 ? 8.858 1.796 -6.151 1.00 91.62 105 GLY A CA 1
ATOM 847 C C . GLY A 1 105 ? 10.368 1.648 -6.010 1.00 91.62 105 GLY A C 1
ATOM 848 O O . GLY A 1 105 ? 11.052 2.650 -5.804 1.00 91.62 105 GLY A O 1
ATOM 849 N N . ARG A 1 106 ? 10.907 0.432 -6.136 1.00 89.38 106 ARG A N 1
ATOM 850 C CA . ARG A 1 106 ? 12.357 0.187 -6.238 1.00 89.38 106 ARG A CA 1
ATOM 851 C C . ARG A 1 106 ? 12.626 -0.932 -7.230 1.00 89.38 106 ARG A C 1
ATOM 853 O O . ARG A 1 106 ? 12.105 -2.026 -7.059 1.00 89.38 106 ARG A O 1
ATOM 860 N N . GLU A 1 107 ? 13.380 -0.648 -8.287 1.00 86.12 107 GLU A N 1
ATOM 861 C CA . GLU A 1 107 ? 13.627 -1.628 -9.360 1.00 86.12 107 GLU A CA 1
ATOM 862 C C . GLU A 1 107 ? 14.775 -2.591 -9.034 1.00 86.12 107 GLU A C 1
ATOM 864 O O . GLU A 1 107 ? 14.865 -3.670 -9.610 1.00 86.12 107 GLU A O 1
ATOM 869 N N . ASP A 1 108 ? 15.651 -2.212 -8.107 1.00 83.44 108 ASP A N 1
ATOM 870 C CA . ASP A 1 108 ? 16.841 -2.962 -7.702 1.00 83.44 108 ASP A CA 1
ATOM 871 C C . ASP A 1 108 ? 16.619 -3.837 -6.458 1.00 83.44 108 ASP A C 1
ATOM 873 O O . ASP A 1 108 ? 17.571 -4.420 -5.939 1.00 83.44 108 ASP A O 1
ATOM 877 N N . SER A 1 109 ? 15.388 -3.910 -5.948 1.00 83.44 109 SER A N 1
ATOM 878 C CA . SER A 1 109 ? 15.065 -4.645 -4.728 1.00 83.44 109 SER A CA 1
ATOM 879 C C . SER A 1 109 ? 13.968 -5.679 -4.942 1.00 83.44 109 SER A C 1
ATOM 881 O O . SER A 1 109 ? 13.176 -5.606 -5.880 1.00 83.44 109 SER A O 1
ATOM 883 N N . ASP A 1 110 ? 13.869 -6.616 -4.005 1.00 89.38 110 ASP A N 1
ATOM 884 C CA . ASP A 1 110 ? 12.701 -7.481 -3.885 1.00 89.38 110 ASP A CA 1
ATOM 885 C C . ASP A 1 110 ? 11.480 -6.705 -3.379 1.00 89.38 110 ASP A C 1
ATOM 887 O O . ASP A 1 110 ? 11.568 -5.555 -2.932 1.00 89.38 110 ASP A O 1
ATOM 891 N N . CYS A 1 111 ? 10.331 -7.372 -3.415 1.00 91.62 111 CYS A N 1
ATOM 892 C CA . CYS A 1 111 ? 9.102 -6.867 -2.827 1.00 91.62 111 CYS A CA 1
ATOM 893 C C . CYS A 1 111 ? 8.991 -7.314 -1.383 1.00 91.62 111 CYS A C 1
ATOM 895 O O . CYS A 1 111 ? 8.996 -8.511 -1.087 1.00 91.62 111 CYS A O 1
ATOM 897 N N . TYR A 1 112 ? 8.871 -6.353 -0.478 1.00 92.19 112 TYR A N 1
ATOM 898 C CA . TYR A 1 112 ? 8.808 -6.647 0.941 1.00 92.19 112 TYR A CA 1
ATOM 899 C C . TYR A 1 112 ? 8.008 -5.596 1.696 1.00 92.19 112 TYR A C 1
ATOM 901 O O . TYR A 1 112 ? 7.827 -4.456 1.266 1.00 92.19 112 TYR A O 1
ATOM 909 N N . SER A 1 113 ? 7.534 -6.009 2.864 1.00 91.69 113 SER A N 1
ATOM 910 C CA . SER A 1 113 ? 6.849 -5.149 3.811 1.00 91.69 113 SER A CA 1
ATOM 911 C C . SER A 1 113 ? 7.201 -5.566 5.228 1.00 91.69 113 SER A C 1
ATOM 913 O O . SER A 1 113 ? 7.559 -6.718 5.489 1.00 91.69 113 SER A O 1
ATOM 915 N N . GLN A 1 114 ? 7.077 -4.624 6.149 1.00 88.44 114 GLN A N 1
ATOM 916 C CA . GLN A 1 114 ? 7.110 -4.918 7.572 1.00 88.44 114 GLN A CA 1
ATOM 917 C C . GLN A 1 114 ? 5.780 -5.542 8.005 1.00 88.44 114 GLN A C 1
ATOM 919 O O . GLN A 1 114 ? 4.714 -5.193 7.503 1.00 88.44 114 GLN A O 1
ATOM 924 N N . LEU A 1 115 ? 5.840 -6.463 8.965 1.00 87.62 115 LEU A N 1
ATOM 925 C CA . LEU A 1 115 ? 4.643 -7.083 9.521 1.00 87.62 115 LEU A CA 1
ATOM 926 C C . LEU A 1 115 ? 4.041 -6.195 10.613 1.00 87.62 115 LEU A C 1
ATOM 928 O O . LEU A 1 115 ? 4.698 -5.876 11.603 1.00 87.62 115 LEU A O 1
ATOM 932 N N . GLY A 1 116 ? 2.770 -5.831 10.435 1.00 88.44 116 GLY A N 1
ATOM 933 C CA . GLY A 1 116 ? 2.050 -4.949 11.350 1.00 88.44 116 GLY A CA 1
ATOM 934 C C . GLY A 1 116 ? 2.573 -3.510 11.345 1.00 88.44 116 GLY A C 1
ATOM 935 O O . GLY A 1 116 ? 3.236 -3.058 10.414 1.00 88.44 116 GLY A O 1
ATOM 936 N N . MET A 1 117 ? 2.240 -2.775 12.398 1.00 91.25 117 MET A N 1
ATOM 937 C CA . MET A 1 117 ? 2.618 -1.386 12.636 1.00 91.25 117 MET A CA 1
ATOM 938 C C . MET A 1 117 ? 3.951 -1.321 13.405 1.00 91.25 117 MET A C 1
ATOM 940 O O . MET A 1 117 ? 4.101 -1.983 14.431 1.00 91.25 117 MET A O 1
ATOM 944 N N . THR A 1 118 ? 4.926 -0.506 12.978 1.00 85.12 118 THR A N 1
ATOM 945 C CA . THR A 1 118 ? 6.215 -0.414 13.708 1.00 85.12 118 THR A CA 1
ATOM 946 C C . THR A 1 118 ? 6.120 0.397 15.000 1.00 85.12 118 THR A C 1
ATOM 948 O O . THR A 1 118 ? 6.920 0.215 15.918 1.00 85.12 118 THR A O 1
ATOM 951 N N . GLY A 1 119 ? 5.098 1.244 15.126 1.00 76.06 119 GLY A N 1
ATOM 952 C CA . GLY A 1 119 ? 4.814 2.050 16.309 1.00 76.06 119 GLY A CA 1
ATOM 953 C C . GLY A 1 119 ? 5.187 3.516 16.117 1.00 76.06 119 GLY A C 1
ATOM 954 O O . GLY A 1 119 ? 4.399 4.360 16.523 1.00 76.06 119 GLY A O 1
ATOM 955 N N . ASN A 1 120 ? 6.278 3.822 15.403 1.00 78.94 120 ASN A N 1
ATOM 956 C CA . ASN A 1 120 ? 6.707 5.192 15.111 1.00 78.94 120 ASN A CA 1
ATOM 957 C C . ASN A 1 120 ? 7.191 5.340 13.659 1.00 78.94 120 ASN A C 1
ATOM 959 O O . ASN A 1 120 ? 8.105 4.640 13.229 1.00 78.94 120 ASN A O 1
ATOM 963 N N . GLY A 1 121 ? 6.645 6.327 12.945 1.00 84.19 121 GLY A N 1
ATOM 964 C CA . GLY A 1 121 ? 7.154 6.758 11.645 1.00 84.19 121 GLY A CA 1
ATOM 965 C C . GLY A 1 121 ? 6.742 5.877 10.463 1.00 84.19 121 GLY A C 1
ATOM 966 O O . GLY A 1 121 ? 5.587 5.495 10.304 1.00 84.19 121 GLY A O 1
ATOM 967 N N . LYS A 1 122 ? 7.688 5.650 9.559 1.00 89.56 122 LYS A N 1
ATOM 968 C CA . LYS A 1 122 ? 7.437 5.101 8.228 1.00 89.56 122 LYS A CA 1
ATOM 969 C C . LYS A 1 122 ? 7.499 3.571 8.228 1.00 89.56 122 LYS A C 1
ATOM 971 O O . LYS A 1 122 ? 8.561 3.003 8.478 1.00 89.56 122 LYS A O 1
ATOM 976 N N . ASN A 1 123 ? 6.407 2.932 7.820 1.00 93.06 123 ASN A N 1
ATOM 977 C CA . ASN A 1 123 ? 6.379 1.531 7.412 1.00 93.06 123 ASN A CA 1
ATOM 978 C C . ASN A 1 123 ? 6.541 1.445 5.895 1.00 93.06 123 ASN A C 1
ATOM 980 O O . ASN A 1 123 ? 5.602 1.715 5.152 1.00 93.06 123 ASN A O 1
ATOM 984 N N . GLU A 1 124 ? 7.730 1.092 5.421 1.00 91.75 124 GLU A N 1
ATOM 985 C CA . GLU A 1 124 ? 7.980 1.008 3.981 1.00 91.75 124 GLU A CA 1
ATOM 986 C C . GLU A 1 124 ? 7.369 -0.278 3.395 1.00 91.75 124 GLU A C 1
ATOM 988 O O . GLU A 1 124 ? 7.652 -1.387 3.858 1.00 91.75 124 GLU A O 1
ATOM 993 N N . LEU A 1 125 ? 6.523 -0.120 2.376 1.00 94.50 125 LEU A N 1
ATOM 994 C CA . LEU A 1 125 ? 6.082 -1.182 1.476 1.00 94.50 125 LEU A CA 1
ATOM 995 C C . LEU A 1 125 ? 6.805 -0.980 0.147 1.00 94.50 125 LEU A C 1
ATOM 997 O O . LEU A 1 125 ? 6.532 -0.018 -0.575 1.00 94.50 125 LEU A O 1
ATOM 1001 N N . VAL A 1 126 ? 7.732 -1.880 -0.162 1.00 93.31 126 VAL A N 1
ATOM 1002 C CA . VAL A 1 126 ? 8.552 -1.787 -1.368 1.00 93.31 126 VAL A CA 1
ATOM 1003 C C . VAL A 1 126 ? 7.967 -2.662 -2.460 1.00 93.31 126 VAL A C 1
ATOM 1005 O O . VAL A 1 126 ? 7.774 -3.862 -2.259 1.00 93.31 126 VAL A O 1
ATOM 1008 N N . LEU A 1 127 ? 7.701 -2.046 -3.612 1.00 93.69 127 LEU A N 1
ATOM 1009 C CA . LEU A 1 127 ? 7.167 -2.710 -4.794 1.00 93.69 127 LEU A CA 1
ATOM 1010 C C . LEU A 1 127 ? 8.110 -2.533 -5.991 1.00 93.69 127 LEU A C 1
ATOM 1012 O O . LEU A 1 127 ? 8.192 -1.456 -6.594 1.00 93.69 127 LEU A O 1
ATOM 1016 N N . ASN A 1 128 ? 8.787 -3.606 -6.384 1.00 91.69 128 ASN A N 1
ATOM 1017 C CA . ASN A 1 128 ? 9.470 -3.651 -7.674 1.00 91.69 128 ASN A CA 1
ATOM 1018 C C . ASN A 1 128 ? 8.474 -3.873 -8.820 1.00 91.69 128 ASN A C 1
ATOM 1020 O O . ASN A 1 128 ? 7.296 -4.146 -8.585 1.00 91.69 128 ASN A O 1
ATOM 1024 N N . SER A 1 129 ? 8.926 -3.748 -10.065 1.00 89.19 129 SER A N 1
ATOM 1025 C CA . SER A 1 129 ? 8.075 -3.933 -11.249 1.00 89.19 129 SER A CA 1
ATOM 1026 C C . SER A 1 129 ? 7.389 -5.305 -11.337 1.00 89.19 129 SER A C 1
ATOM 1028 O O . SER A 1 129 ? 6.308 -5.401 -11.914 1.00 89.19 129 SER A O 1
ATOM 1030 N N . LEU A 1 130 ? 7.945 -6.354 -10.725 1.00 89.38 130 LEU A N 1
ATOM 1031 C CA . LEU A 1 130 ? 7.408 -7.719 -10.781 1.00 89.38 130 LEU A CA 1
ATOM 1032 C C . LEU A 1 130 ? 6.253 -7.973 -9.798 1.00 89.38 130 LEU A C 1
ATOM 1034 O O . LEU A 1 130 ? 5.494 -8.921 -9.992 1.00 89.38 130 LEU A O 1
ATOM 1038 N N . CYS A 1 131 ? 6.077 -7.142 -8.767 1.00 90.06 131 CYS A N 1
ATOM 1039 C CA . CYS A 1 131 ? 4.990 -7.291 -7.786 1.00 90.06 131 CYS A CA 1
ATOM 1040 C C . CYS A 1 131 ? 3.956 -6.161 -7.809 1.00 90.06 131 CYS A C 1
ATOM 1042 O O . CYS A 1 131 ? 3.127 -6.061 -6.905 1.00 90.06 131 CYS A O 1
ATOM 1044 N N . ARG A 1 132 ? 3.954 -5.327 -8.852 1.00 90.69 132 ARG A N 1
ATOM 1045 C CA . ARG A 1 132 ? 2.892 -4.336 -9.103 1.00 90.69 132 ARG A CA 1
ATOM 1046 C C . ARG A 1 132 ? 1.695 -4.990 -9.788 1.00 90.69 132 ARG A C 1
ATOM 1048 O O . ARG A 1 132 ? 1.251 -4.573 -10.851 1.00 90.69 132 ARG A O 1
ATOM 1055 N N . THR A 1 133 ? 1.190 -6.058 -9.189 1.00 91.25 133 THR A N 1
ATOM 1056 C CA . THR A 1 133 ? 0.041 -6.821 -9.680 1.00 91.25 133 THR A CA 1
ATOM 1057 C C . THR A 1 133 ? -0.995 -6.958 -8.571 1.00 91.25 133 THR A C 1
ATOM 1059 O O . THR A 1 133 ? -0.695 -6.790 -7.390 1.00 91.25 133 THR A O 1
ATOM 1062 N N . VAL A 1 134 ? -2.243 -7.228 -8.951 1.00 90.06 134 VAL A N 1
ATOM 1063 C CA . VAL A 1 134 ? -3.326 -7.514 -8.004 1.00 90.06 134 VAL A CA 1
ATOM 1064 C C . VAL A 1 134 ? -3.709 -8.972 -8.181 1.00 90.06 134 VAL A C 1
ATOM 1066 O O . VAL A 1 134 ? -4.129 -9.369 -9.267 1.00 90.06 134 VAL A O 1
ATOM 1069 N N . SER A 1 135 ? -3.563 -9.768 -7.127 1.00 78.75 135 SER A N 1
ATOM 1070 C CA . SER A 1 135 ? -4.086 -11.131 -7.092 1.00 78.75 135 SER A CA 1
ATOM 1071 C C . SER A 1 135 ? -5.569 -11.114 -6.733 1.00 78.75 135 SER A C 1
ATOM 1073 O O . SER A 1 135 ? -5.971 -10.424 -5.796 1.00 78.75 135 SER A O 1
ATOM 1075 N N . ASN A 1 136 ? -6.368 -11.913 -7.438 1.00 60.09 136 ASN A N 1
ATOM 1076 C CA . ASN A 1 136 ? -7.696 -12.283 -6.958 1.00 60.09 136 ASN A CA 1
ATOM 1077 C C . ASN A 1 136 ? -7.530 -13.404 -5.922 1.00 60.09 136 ASN A C 1
ATOM 1079 O O . ASN A 1 136 ? -6.768 -14.342 -6.167 1.00 60.09 136 ASN A O 1
ATOM 1083 N N . PHE A 1 137 ? -8.187 -13.255 -4.770 1.00 49.25 137 PHE A N 1
ATOM 1084 C CA . PHE A 1 137 ? -8.308 -14.307 -3.759 1.00 49.25 137 PHE A CA 1
ATOM 1085 C C . PHE A 1 137 ? -9.303 -15.378 -4.206 1.00 49.25 137 PHE A C 1
ATOM 1087 O O . PHE A 1 137 ? -10.285 -15.007 -4.892 1.00 49.25 137 PHE A O 1
#

Mean predicted aligned error: 12.93 Å

Sequence (137 aa):
MQKVSTFIGLLFLHLLTKLVCCDFSARQRRSLVYAYAKPWPNGIIPYRIQNGNFTNSKNYGNFSDIDIKLIRKAMSIIEKETCVVFKEIEKKSPLPNSSYIEIVGREDSDCYSQLGMTGNGKNELVLNSLCRTVSNF

Organism: NCBI:txid100268

Secondary structure (DSSP, 8-state):
--SSHHHHHHHHHHHHHHHHTHHHHHHHHHHHHHTTPBPPGGGEEEEEEE-S--TT-TTEEPPPHHHHHHHHHHHHHHHHHSS-EEEEPPTTSPPPSS-EEEEEEESSS--EE-SSB-SSSEEEEEE-GGG------

pLDDT: mean 78.68, std 17.6, range [43.56, 97.94]

Nearest PDB structures (foldseek):
  7jl7-assembly1_B  TM=3.666E-01  e=4.038E-01  Danio rerio
  3l7m-assembly1_D  TM=2.263E-01  e=8.545E+00  Staphylococcus epidermidis RP62A

Foldseek 3Di:
DPDPVVVVVVVVVVVVVVVVPPPPVVVVVVVVVLVVAAADPQLEAEEEEDADDPVPDPFFDGDDPLLVVLVVVQQVVCVVVDVHDYHYDDPPDDDDQFEHEYETEGQPDDFDWDGHTPGGYYTYGYDYPVRSHHDDD

Solvent-accessible surface area (backbone atoms only — not comparable to full-atom values): 8256 Å² total; per-residue (Å²): 144,91,72,66,71,65,57,54,54,5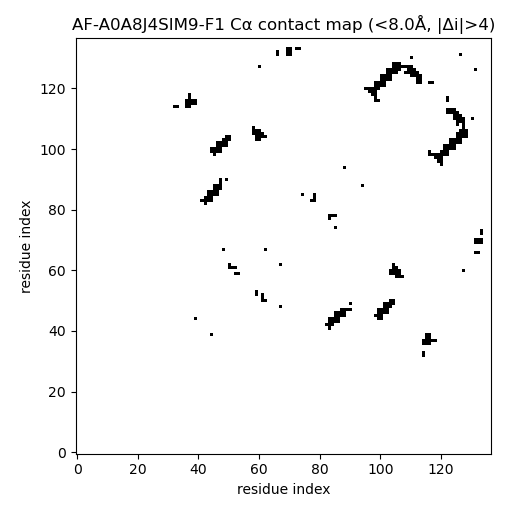3,50,50,54,53,51,56,57,60,67,67,59,62,63,62,63,63,57,58,62,59,62,58,53,60,79,72,34,36,75,52,69,90,35,46,43,42,29,34,78,58,67,69,86,56,93,85,47,100,49,65,34,69,65,51,76,65,42,54,51,39,54,52,47,49,50,51,53,47,40,72,78,45,79,43,44,79,42,80,51,57,92,86,53,81,79,66,91,47,49,32,39,37,37,37,28,22,69,84,50,74,69,49,64,71,71,58,45,86,67,65,43,78,40,56,35,38,35,15,83,91,61,66,67,69,84,85,131

InterPro domains:
  IPR001506 Peptidase M12A [PF01400] (37-134)
  IPR001506 Peptidase M12A [PS51864] (30-137)
  IPR024079 Metallopeptidase, catalytic domain superfamily [G3DSA:3.40.390.10] (17-137)